Protein AF-A0A353ZXW1-F1 (afdb_monomer_lite)

Structure (mmCIF, N/CA/C/O backbone):
data_AF-A0A353ZXW1-F1
#
_entry.id   AF-A0A353ZXW1-F1
#
loop_
_atom_site.group_PDB
_atom_site.id
_atom_site.type_symbol
_atom_site.label_atom_id
_atom_site.label_alt_id
_atom_site.label_comp_id
_atom_site.label_asym_id
_atom_site.label_entity_id
_atom_site.label_seq_id
_atom_site.pdbx_PDB_ins_code
_atom_site.Cartn_x
_atom_site.Cartn_y
_atom_site.Cartn_z
_atom_site.occupancy
_atom_site.B_iso_or_equiv
_atom_site.auth_seq_id
_atom_site.auth_comp_id
_atom_site.auth_asym_id
_atom_site.auth_atom_id
_atom_site.pdbx_PDB_model_num
ATOM 1 N N . ASN A 1 1 ? -5.311 -15.346 21.407 1.00 89.19 1 ASN A N 1
ATOM 2 C CA . ASN A 1 1 ? -4.132 -14.861 20.649 1.00 89.19 1 ASN A CA 1
ATOM 3 C C . ASN A 1 1 ? -4.413 -14.921 19.159 1.00 89.19 1 ASN A C 1
ATOM 5 O O . ASN A 1 1 ? -4.901 -15.947 18.703 1.00 89.19 1 ASN A O 1
ATOM 9 N N . ARG A 1 2 ? -4.123 -13.847 18.414 1.00 95.81 2 ARG A N 1
ATOM 10 C CA . ARG A 1 2 ? -4.304 -13.767 16.953 1.00 95.81 2 ARG A CA 1
ATOM 11 C C . ARG A 1 2 ? -3.037 -13.206 16.309 1.00 95.81 2 ARG A C 1
ATOM 13 O O . ARG A 1 2 ? -2.362 -12.378 16.912 1.00 95.81 2 ARG A O 1
ATOM 20 N N . ARG A 1 3 ? -2.712 -13.669 15.101 1.00 96.19 3 ARG A N 1
ATOM 21 C CA . ARG A 1 3 ? -1.629 -13.132 14.270 1.00 96.19 3 ARG A CA 1
ATOM 22 C C . ARG A 1 3 ? -2.227 -12.531 13.008 1.00 96.19 3 ARG A C 1
ATOM 24 O O . ARG A 1 3 ? -3.120 -13.122 12.407 1.00 96.19 3 ARG A O 1
ATOM 31 N N . TYR A 1 4 ? -1.697 -11.380 12.639 1.00 95.88 4 TYR A N 1
ATOM 32 C CA . TYR A 1 4 ? -1.965 -10.684 11.396 1.00 95.88 4 TYR A CA 1
ATOM 33 C C . TYR A 1 4 ? -0.697 -10.793 10.548 1.00 95.88 4 TYR A C 1
ATOM 35 O O . TYR A 1 4 ? 0.390 -10.481 11.032 1.00 95.88 4 TYR A O 1
ATOM 43 N N . LEU A 1 5 ? -0.817 -11.363 9.353 1.00 93.38 5 LEU A N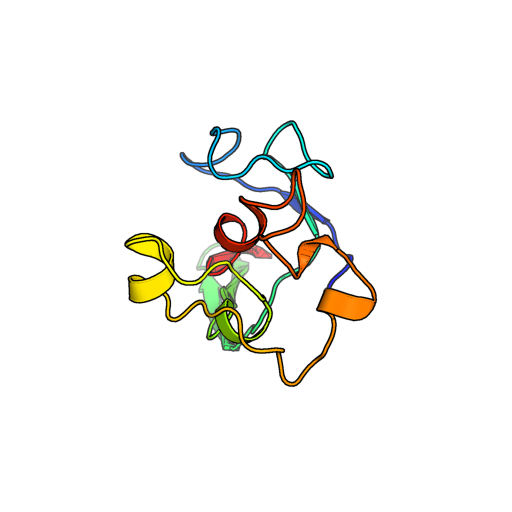 1
ATOM 44 C CA . LEU A 1 5 ? 0.306 -11.752 8.493 1.00 93.38 5 LEU A CA 1
ATOM 45 C C . LEU A 1 5 ? 0.114 -11.191 7.079 1.00 93.38 5 LEU A C 1
ATOM 47 O O . LEU A 1 5 ? -0.968 -10.725 6.729 1.00 93.38 5 LEU A O 1
ATOM 51 N N . ASN A 1 6 ? 1.128 -11.336 6.225 1.00 91.25 6 ASN A N 1
ATOM 52 C CA . ASN A 1 6 ? 1.127 -10.804 4.854 1.00 91.25 6 ASN A CA 1
ATOM 53 C C . ASN A 1 6 ? 0.064 -11.408 3.917 1.00 91.25 6 ASN A C 1
ATOM 55 O O . ASN A 1 6 ? -0.115 -10.917 2.806 1.00 91.25 6 ASN A O 1
ATOM 59 N N . ASN A 1 7 ? -0.631 -12.466 4.342 1.00 93.12 7 ASN A N 1
ATOM 60 C CA . ASN A 1 7 ? -1.755 -13.078 3.632 1.00 93.12 7 ASN A CA 1
ATOM 61 C C . ASN A 1 7 ? -3.115 -12.824 4.308 1.00 93.12 7 ASN A C 1
ATOM 63 O O . ASN A 1 7 ? -4.137 -13.300 3.814 1.00 93.12 7 ASN A O 1
ATOM 67 N N . THR A 1 8 ? -3.147 -12.108 5.436 1.00 97.75 8 THR A N 1
ATOM 68 C CA . THR A 1 8 ? -4.405 -11.716 6.081 1.00 97.75 8 THR A CA 1
ATOM 69 C C . THR A 1 8 ? -5.120 -10.696 5.204 1.00 97.75 8 THR A C 1
ATOM 71 O O . THR A 1 8 ? -4.487 -9.780 4.692 1.00 97.75 8 THR A O 1
ATOM 74 N N . VAL A 1 9 ? -6.425 -10.864 4.997 1.00 97.94 9 VAL A N 1
ATOM 75 C CA . VAL A 1 9 ? -7.216 -9.954 4.160 1.00 97.94 9 VAL A CA 1
ATOM 76 C C . VAL A 1 9 ? -7.776 -8.822 5.015 1.00 97.94 9 VAL A C 1
ATOM 78 O O . VAL A 1 9 ? -8.437 -9.075 6.022 1.00 97.94 9 VAL A O 1
ATOM 81 N N . TYR A 1 10 ? -7.534 -7.590 4.580 1.00 98.44 10 TYR A N 1
ATOM 82 C CA . TYR A 1 10 ? -8.038 -6.353 5.166 1.00 98.44 10 TYR A CA 1
ATOM 83 C C . TYR A 1 10 ? -9.061 -5.709 4.240 1.00 98.44 10 TYR A C 1
ATOM 85 O O . TYR A 1 10 ? -8.943 -5.805 3.019 1.00 98.44 10 TYR A O 1
ATOM 93 N N . ASN A 1 11 ? -10.049 -5.030 4.818 1.00 98.50 11 ASN A N 1
ATOM 94 C CA . ASN A 1 11 ? -10.984 -4.204 4.063 1.00 98.50 11 ASN A CA 1
ATOM 95 C C . ASN A 1 11 ? -10.383 -2.806 3.860 1.00 98.50 11 ASN A C 1
ATOM 97 O O . ASN A 1 11 ? -9.974 -2.173 4.831 1.00 98.50 11 ASN A O 1
ATOM 101 N N . LEU A 1 12 ? -10.362 -2.319 2.621 1.00 98.69 12 LEU A N 1
ATOM 102 C CA . LEU A 1 12 ? -10.006 -0.938 2.313 1.00 98.69 12 LEU A CA 1
ATOM 103 C C . LEU A 1 12 ? -11.266 -0.077 2.405 1.00 98.69 12 LEU A C 1
ATOM 105 O O . LEU A 1 12 ? -12.242 -0.291 1.683 1.00 98.69 12 LEU A O 1
ATOM 109 N N . THR A 1 13 ? -11.239 0.908 3.293 1.00 98.44 13 THR A N 1
ATOM 110 C CA . THR A 1 13 ? -12.351 1.829 3.536 1.00 98.44 13 THR A CA 1
ATOM 111 C C . THR A 1 13 ? -11.955 3.266 3.186 1.00 98.44 13 THR A C 1
ATOM 113 O O . THR A 1 13 ? -10.833 3.542 2.760 1.00 98.44 13 THR A O 1
ATOM 116 N N . GLY A 1 14 ? -12.901 4.198 3.319 1.00 98.19 14 GLY A N 1
ATOM 117 C CA . GLY A 1 14 ? -12.670 5.612 3.030 1.00 98.19 14 GLY A CA 1
ATOM 118 C C . GLY A 1 14 ? -12.723 5.971 1.537 1.00 98.19 14 GLY A C 1
ATOM 119 O O . GLY A 1 14 ? -13.106 5.145 0.706 1.00 98.19 14 GLY A O 1
ATOM 120 N N . PRO A 1 15 ? -12.374 7.221 1.178 1.00 98.31 15 PRO A N 1
ATOM 121 C CA . PRO A 1 15 ? -12.635 7.778 -0.155 1.00 98.31 15 PRO A CA 1
ATOM 122 C C . PRO A 1 15 ? -11.915 7.078 -1.314 1.00 98.31 15 PRO A C 1
ATOM 124 O O . PRO A 1 15 ? -12.398 7.111 -2.442 1.00 98.31 15 PRO A O 1
ATOM 127 N N . VAL A 1 16 ? -10.760 6.458 -1.056 1.00 98.38 16 VAL A N 1
ATOM 128 C CA . VAL A 1 16 ? -9.962 5.794 -2.100 1.00 98.38 16 VAL A CA 1
ATOM 129 C C . VAL A 1 16 ? -10.486 4.393 -2.440 1.00 98.38 16 VAL A C 1
ATOM 131 O O . VAL A 1 16 ? -10.177 3.867 -3.513 1.00 98.38 16 VAL A O 1
ATOM 134 N N . ALA A 1 17 ? -11.297 3.794 -1.561 1.00 98.75 17 ALA A N 1
ATOM 135 C CA . ALA A 1 17 ? -11.796 2.434 -1.712 1.00 98.75 17 ALA A CA 1
ATOM 136 C C . ALA A 1 17 ? -12.611 2.267 -3.005 1.00 98.75 17 ALA A C 1
ATOM 138 O O . ALA A 1 17 ? -13.621 2.933 -3.235 1.00 98.75 17 ALA A O 1
ATOM 139 N N . GLY A 1 18 ? -12.174 1.341 -3.853 1.00 98.62 18 GLY A N 1
ATOM 140 C CA . GLY A 1 18 ? -12.770 1.037 -5.152 1.00 98.62 18 GLY A CA 1
ATOM 141 C C . GLY A 1 18 ? -12.429 2.007 -6.282 1.00 98.62 18 GLY A C 1
ATOM 142 O O . GLY A 1 18 ? -12.914 1.826 -7.405 1.00 98.62 18 GLY A O 1
ATOM 143 N N . SER A 1 19 ? -11.583 3.007 -6.027 1.00 98.75 19 SER A N 1
ATOM 144 C CA . SER A 1 19 ? -11.044 3.869 -7.080 1.00 98.75 19 SER A CA 1
ATOM 145 C C . SER A 1 19 ? -10.134 3.087 -8.032 1.00 98.75 19 SER A C 1
ATOM 147 O O . SER A 1 19 ? -9.623 2.017 -7.702 1.00 98.75 19 SER A O 1
ATOM 149 N N . ALA A 1 20 ? -9.902 3.629 -9.230 1.00 98.56 20 ALA A N 1
ATOM 150 C CA . ALA A 1 20 ? -9.016 3.001 -10.212 1.00 98.56 20 ALA A CA 1
ATOM 151 C C . ALA A 1 20 ? -7.581 2.801 -9.687 1.00 98.56 20 ALA A C 1
ATOM 153 O O . ALA A 1 20 ? -6.921 1.858 -10.104 1.00 98.56 20 ALA A O 1
ATOM 154 N N . LEU A 1 21 ? -7.131 3.641 -8.748 1.00 98.19 21 LEU A N 1
ATOM 155 C CA . LEU A 1 21 ? -5.764 3.644 -8.217 1.00 98.19 21 LEU A CA 1
ATOM 156 C C . LEU A 1 21 ? -5.462 2.502 -7.244 1.00 98.19 21 LEU A C 1
ATOM 158 O O . LEU A 1 21 ? -4.304 2.310 -6.900 1.00 98.19 21 LEU A O 1
ATOM 162 N N . VAL A 1 22 ? -6.472 1.760 -6.783 1.00 98.69 22 VAL A N 1
ATOM 163 C CA . VAL A 1 22 ? -6.303 0.655 -5.818 1.00 98.69 22 VAL A CA 1
ATOM 164 C C . VAL A 1 22 ? -6.807 -0.680 -6.359 1.00 98.69 22 VAL A C 1
ATOM 166 O O . VAL A 1 22 ? -6.921 -1.650 -5.610 1.00 98.69 22 VAL A O 1
ATOM 169 N N . LYS A 1 23 ? -7.119 -0.743 -7.656 1.00 98.81 23 LYS A 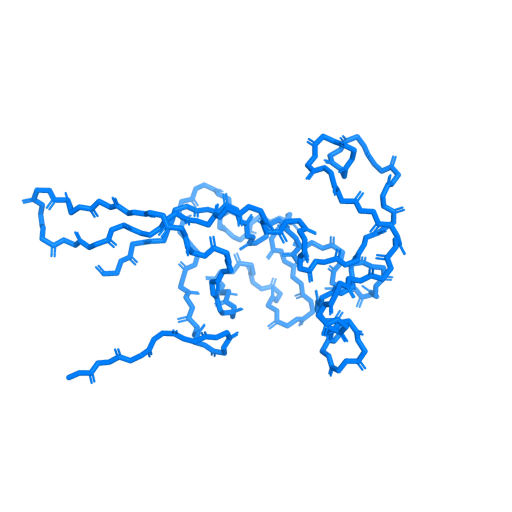N 1
ATOM 170 C CA . LYS A 1 23 ? -7.511 -1.977 -8.340 1.00 98.81 23 LYS A CA 1
ATOM 171 C C . LYS A 1 23 ? -6.283 -2.683 -8.885 1.00 98.81 23 LYS A C 1
ATOM 173 O O . LYS A 1 23 ? -5.464 -2.052 -9.551 1.00 98.81 23 LYS A O 1
ATOM 178 N N . THR A 1 24 ? -6.209 -3.986 -8.648 1.00 98.69 24 THR A N 1
ATOM 179 C CA . THR A 1 24 ? -5.184 -4.874 -9.208 1.00 98.69 24 THR A CA 1
ATOM 180 C C . THR A 1 24 ? -5.822 -6.146 -9.752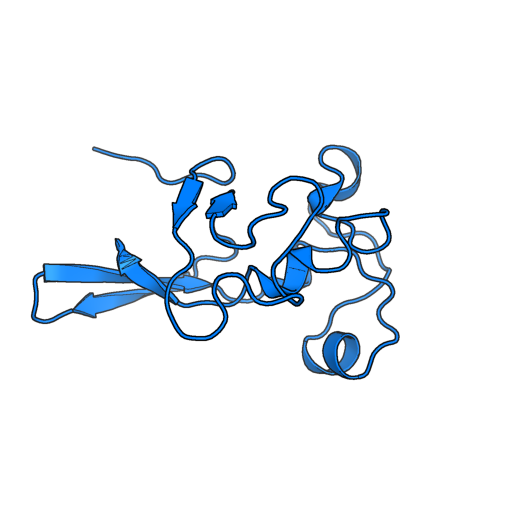 1.00 98.69 24 THR A C 1
ATOM 182 O O . THR A 1 24 ? -7.016 -6.383 -9.567 1.00 98.69 24 THR A O 1
ATOM 185 N N . LEU A 1 25 ? -5.039 -6.989 -10.421 1.00 98.19 25 LEU A N 1
ATOM 186 C CA . LEU A 1 25 ? -5.478 -8.270 -10.970 1.00 98.19 25 LEU A CA 1
ATOM 187 C C . LEU A 1 25 ? -6.106 -9.165 -9.891 1.00 98.19 25 LEU A C 1
ATOM 189 O O . LEU A 1 25 ? -7.112 -9.826 -10.135 1.00 98.19 25 LEU A O 1
ATOM 193 N N . ALA A 1 26 ? -5.526 -9.160 -8.688 1.00 97.38 26 ALA A N 1
ATOM 194 C CA . ALA A 1 26 ? -5.995 -9.958 -7.557 1.00 97.38 26 ALA A CA 1
ATOM 195 C C . ALA A 1 26 ? -7.199 -9.342 -6.822 1.00 97.38 26 ALA A C 1
ATOM 197 O O . ALA A 1 26 ? -7.883 -10.050 -6.084 1.00 97.38 26 ALA A O 1
ATOM 198 N N . ASP A 1 27 ? -7.457 -8.046 -7.007 1.00 98.38 27 ASP A N 1
ATOM 199 C CA . ASP A 1 27 ? -8.628 -7.352 -6.471 1.00 98.38 27 ASP A CA 1
ATOM 200 C C . ASP A 1 27 ? -9.142 -6.296 -7.469 1.00 98.38 27 ASP A C 1
ATOM 202 O O . ASP A 1 27 ? -8.867 -5.096 -7.330 1.00 98.38 27 ASP A O 1
ATOM 206 N N . PRO A 1 28 ? -9.940 -6.722 -8.467 1.00 98.44 28 PRO A N 1
ATOM 207 C CA . PRO A 1 28 ? -10.526 -5.815 -9.454 1.00 98.44 28 PRO A CA 1
ATOM 208 C C . PRO A 1 28 ? -11.545 -4.840 -8.852 1.00 98.44 28 PRO A C 1
ATOM 210 O O . PRO A 1 28 ? -11.911 -3.842 -9.479 1.00 98.44 28 PRO A O 1
ATOM 213 N N . SER A 1 29 ? -12.037 -5.128 -7.642 1.00 98.50 29 SER A N 1
ATOM 214 C CA . SER A 1 29 ? -12.980 -4.262 -6.940 1.00 98.50 29 SER A CA 1
ATOM 215 C C . SER A 1 29 ? -12.284 -3.106 -6.225 1.00 98.50 29 SER A C 1
ATOM 217 O O . SER A 1 29 ? -12.918 -2.070 -6.037 1.00 98.50 29 SER A O 1
ATOM 219 N N . GLY A 1 30 ? -11.000 -3.258 -5.877 1.00 98.56 30 GLY A N 1
ATOM 220 C CA . GLY A 1 30 ? -10.192 -2.269 -5.165 1.00 98.56 30 GLY A CA 1
ATOM 221 C C . GLY A 1 30 ? -10.645 -2.042 -3.724 1.00 98.56 30 GLY A C 1
ATOM 222 O O . GLY A 1 30 ? -10.638 -0.906 -3.251 1.00 98.56 30 GLY A O 1
ATOM 223 N N . ARG A 1 31 ? -11.127 -3.088 -3.049 1.00 98.62 31 ARG A N 1
ATOM 224 C CA . ARG A 1 31 ? -11.739 -3.008 -1.710 1.00 98.62 31 ARG A CA 1
ATOM 225 C C . ARG A 1 31 ? -11.106 -3.934 -0.682 1.00 98.62 31 ARG A C 1
ATOM 227 O O . ARG A 1 31 ? -11.442 -3.830 0.490 1.00 98.62 31 ARG A O 1
ATOM 234 N N . THR A 1 32 ? -10.195 -4.818 -1.072 1.00 98.19 32 THR A N 1
ATOM 235 C CA . THR A 1 32 ? -9.564 -5.757 -0.139 1.00 98.19 32 THR A CA 1
ATOM 236 C C . THR A 1 32 ? -8.073 -5.854 -0.376 1.00 98.19 32 THR A C 1
ATOM 238 O O . THR A 1 32 ? -7.658 -6.065 -1.510 1.00 98.19 32 THR A O 1
ATOM 241 N N . ILE A 1 33 ? -7.266 -5.769 0.678 1.00 98.19 33 ILE A N 1
ATOM 242 C CA . ILE A 1 33 ? -5.799 -5.782 0.599 1.00 98.19 33 ILE A CA 1
ATOM 243 C C . ILE A 1 33 ? -5.263 -7.007 1.338 1.00 98.19 33 ILE A C 1
ATOM 245 O O . ILE A 1 33 ? -5.753 -7.356 2.412 1.00 98.19 33 ILE A O 1
ATOM 249 N N . LYS A 1 34 ? -4.279 -7.694 0.748 1.00 97.81 34 LYS A N 1
ATOM 250 C CA . LYS A 1 34 ? -3.610 -8.839 1.376 1.00 97.81 34 LYS A CA 1
ATOM 251 C C . LYS A 1 34 ? -2.350 -8.376 2.097 1.00 97.81 34 LYS A C 1
ATOM 253 O O . LYS A 1 34 ? -1.348 -8.029 1.470 1.00 97.81 34 LYS A O 1
ATOM 258 N N . GLY A 1 35 ? -2.407 -8.463 3.417 1.00 97.56 35 GLY A N 1
ATOM 259 C CA . GLY A 1 35 ? -1.333 -8.102 4.317 1.00 97.56 35 GLY A CA 1
ATOM 260 C C . GLY A 1 35 ? -1.341 -6.635 4.709 1.00 97.56 35 GLY A C 1
ATOM 261 O O . GLY A 1 35 ? -2.098 -5.822 4.190 1.00 97.56 35 GLY A O 1
ATOM 262 N N . THR A 1 36 ? -0.447 -6.346 5.639 1.00 97.56 36 THR A N 1
ATOM 263 C CA . THR A 1 36 ? -0.005 -5.012 6.013 1.00 97.56 36 THR A CA 1
ATOM 264 C C . THR A 1 36 ? 1.519 -5.059 6.111 1.00 97.56 36 THR A C 1
ATOM 266 O O . THR A 1 36 ? 2.072 -6.129 6.391 1.00 97.56 36 THR A O 1
ATOM 269 N N . LEU A 1 37 ? 2.209 -3.971 5.771 1.00 96.75 37 LEU A N 1
ATOM 270 C CA . LEU A 1 37 ? 3.662 -3.975 5.568 1.00 96.75 37 LEU A CA 1
ATOM 271 C C . LEU A 1 37 ? 4.362 -2.896 6.377 1.00 96.75 37 LEU A C 1
ATOM 273 O O . LEU A 1 37 ? 3.862 -1.789 6.533 1.00 96.75 37 LEU A O 1
ATOM 277 N N . GLY A 1 38 ? 5.571 -3.214 6.848 1.00 95.75 38 GLY A N 1
ATOM 278 C CA . GLY A 1 38 ? 6.396 -2.242 7.562 1.00 95.75 38 GLY A CA 1
ATOM 279 C C . GLY A 1 38 ? 5.702 -1.655 8.788 1.00 95.75 38 GLY A C 1
ATOM 280 O O . GLY A 1 38 ? 5.881 -0.477 9.079 1.00 95.75 38 GLY A O 1
ATOM 281 N N . ASN A 1 39 ? 4.897 -2.466 9.483 1.00 96.56 39 ASN A N 1
ATOM 282 C CA . ASN A 1 39 ? 4.208 -2.060 10.702 1.00 96.56 39 ASN A CA 1
ATOM 283 C C . ASN A 1 39 ? 5.236 -1.585 11.729 1.00 96.56 39 ASN A C 1
ATOM 285 O O . ASN A 1 39 ? 6.042 -2.378 12.221 1.00 96.56 39 ASN A O 1
ATOM 289 N N . CYS A 1 40 ? 5.214 -0.289 12.012 1.00 92.00 40 CYS A N 1
ATOM 290 C CA . CYS A 1 40 ? 6.154 0.354 12.914 1.00 92.00 40 CYS A CA 1
ATOM 291 C C . CYS A 1 40 ? 5.477 0.566 14.273 1.00 92.00 40 CYS A C 1
ATOM 293 O O . CYS A 1 40 ? 5.246 -0.386 15.019 1.00 92.00 40 CYS A O 1
ATOM 295 N N . SER A 1 41 ? 5.119 1.808 14.583 1.00 92.56 41 SER A N 1
ATOM 296 C CA . SER A 1 41 ? 4.350 2.155 15.774 1.00 92.56 41 SER A CA 1
ATOM 297 C C . SER A 1 41 ? 2.845 2.176 15.505 1.00 92.56 41 SER A C 1
ATOM 299 O O . SER A 1 41 ? 2.363 1.970 14.388 1.00 92.56 41 SER A O 1
ATOM 301 N N . GLY A 1 42 ? 2.093 2.409 16.572 1.00 93.69 42 GLY A N 1
ATOM 302 C CA . GLY A 1 42 ? 0.647 2.449 16.548 1.00 93.69 42 GLY A CA 1
ATOM 303 C C . GLY A 1 42 ? 0.076 3.333 17.645 1.00 93.69 42 GLY A C 1
ATOM 304 O O . GLY A 1 42 ? 0.808 4.038 18.340 1.00 93.69 42 GLY A O 1
ATOM 305 N N . GLY A 1 43 ? -1.238 3.268 17.813 1.00 97.00 43 GLY A N 1
ATOM 306 C CA . GLY A 1 43 ? -1.948 3.967 18.877 1.00 97.00 43 GLY A CA 1
ATOM 307 C C . GLY A 1 43 ? -3.230 3.243 19.252 1.00 97.00 43 GLY A C 1
ATOM 308 O O . GLY A 1 43 ? -3.786 2.497 18.453 1.00 97.00 43 GLY A O 1
ATOM 309 N N . THR A 1 44 ? -3.701 3.469 20.471 1.00 98.38 44 THR A N 1
ATOM 310 C CA . THR A 1 44 ? -5.006 2.976 20.915 1.00 98.38 44 THR A CA 1
ATOM 311 C C . THR A 1 44 ? -6.025 4.086 20.741 1.00 98.38 44 THR A C 1
ATOM 313 O O . THR A 1 44 ? -5.805 5.210 21.200 1.00 98.38 44 THR A O 1
ATOM 316 N N . THR A 1 45 ? -7.137 3.788 20.082 1.00 98.44 45 THR A N 1
ATOM 317 C CA . THR A 1 45 ? -8.223 4.754 19.944 1.00 98.44 45 THR A CA 1
ATOM 318 C C . THR A 1 45 ? -9.048 4.824 21.236 1.00 98.44 45 THR A C 1
ATOM 320 O O . THR A 1 45 ? -9.157 3.831 21.963 1.00 98.44 45 THR A O 1
ATOM 323 N N . PRO A 1 46 ? -9.700 5.963 21.537 1.00 98.38 46 PRO A N 1
ATOM 324 C CA . PRO A 1 46 ? -10.607 6.067 22.684 1.00 98.38 46 PRO A CA 1
ATOM 325 C C . PRO A 1 46 ? -11.822 5.126 22.621 1.00 98.38 46 PRO A C 1
ATOM 327 O O . PRO A 1 46 ? -12.472 4.911 23.640 1.00 98.38 46 PRO A O 1
ATOM 330 N N . TRP A 1 47 ? -12.137 4.571 21.445 1.00 98.50 47 TRP A N 1
ATOM 331 C CA . TRP A 1 47 ? -13.226 3.609 21.236 1.00 98.50 47 TRP A CA 1
ATOM 332 C C . TRP A 1 47 ? -12.760 2.144 21.246 1.00 98.50 47 TRP A C 1
ATOM 334 O O . TRP A 1 47 ? -13.547 1.251 20.941 1.00 98.50 47 TRP A O 1
ATOM 344 N N . GLY A 1 48 ? -11.514 1.880 21.653 1.00 98.19 48 GLY A N 1
ATOM 345 C CA . GLY A 1 48 ? -11.044 0.534 21.988 1.00 98.19 48 GLY A CA 1
ATOM 346 C C . GLY A 1 48 ? -10.478 -0.283 20.825 1.00 98.19 48 GLY A C 1
ATOM 347 O O . GLY A 1 48 ? -10.375 -1.500 20.955 1.00 98.19 48 GLY A O 1
ATOM 348 N N . THR A 1 49 ? -10.095 0.357 19.719 1.00 98.50 49 THR A N 1
ATOM 349 C CA . THR A 1 49 ? -9.378 -0.278 18.595 1.00 98.50 49 THR A CA 1
ATOM 350 C C . THR A 1 49 ? -7.887 0.060 18.616 1.00 98.50 49 THR A C 1
ATOM 352 O O . THR A 1 49 ? -7.447 0.993 19.301 1.00 98.50 49 THR A O 1
ATOM 355 N N . ILE A 1 50 ? -7.092 -0.706 17.868 1.00 97.88 50 ILE A N 1
ATOM 356 C CA . ILE A 1 50 ? -5.653 -0.481 17.700 1.00 97.88 50 ILE A CA 1
ATOM 357 C C . ILE A 1 50 ? -5.370 0.022 16.289 1.00 97.88 50 ILE A C 1
ATOM 359 O O . ILE A 1 50 ? -5.762 -0.596 15.307 1.00 97.88 50 ILE A O 1
ATOM 363 N N . LEU A 1 51 ? -4.622 1.113 16.188 1.00 98.31 51 LEU A N 1
ATOM 364 C CA . LEU A 1 51 ? -4.060 1.613 14.942 1.00 98.31 51 LEU A CA 1
ATOM 365 C C . LEU A 1 51 ? -2.630 1.103 14.794 1.00 98.31 51 LEU A C 1
ATOM 367 O O . LEU A 1 51 ? -1.834 1.237 15.721 1.00 98.31 51 LEU A O 1
ATOM 371 N N . SER A 1 52 ? -2.284 0.570 13.628 1.00 97.81 52 SER A N 1
ATOM 372 C CA . SER A 1 52 ? -0.914 0.254 13.224 1.00 97.81 52 SER A CA 1
ATOM 373 C C . SER A 1 52 ? -0.540 1.098 12.011 1.00 97.81 52 SER A C 1
ATOM 375 O O . SER A 1 52 ? -1.303 1.160 11.049 1.00 97.81 52 SER A O 1
ATOM 377 N N . GLY A 1 53 ? 0.610 1.771 12.057 1.00 97.81 53 GLY A N 1
ATOM 378 C CA . GLY A 1 53 ? 1.117 2.555 10.934 1.00 97.81 53 GLY A CA 1
ATOM 379 C C . GLY A 1 53 ? 2.065 1.750 10.056 1.00 97.81 53 GLY A C 1
ATOM 380 O O . GLY A 1 53 ? 3.051 1.198 10.553 1.00 97.81 53 GLY A O 1
ATOM 381 N N . GLU A 1 54 ? 1.783 1.713 8.757 1.00 98.25 54 GLU A N 1
ATOM 382 C CA . GLU A 1 54 ? 2.706 1.191 7.752 1.00 98.25 54 GLU A CA 1
ATOM 383 C C . GLU A 1 54 ? 3.773 2.234 7.412 1.00 98.25 54 GLU A C 1
ATOM 385 O O . GLU A 1 54 ? 3.469 3.356 7.007 1.00 98.25 54 GLU A O 1
ATOM 390 N N . GLU A 1 55 ? 5.039 1.858 7.549 1.00 97.62 55 GLU A N 1
ATOM 391 C CA . GLU A 1 55 ? 6.195 2.702 7.256 1.00 97.62 55 GLU A CA 1
ATOM 392 C C . GLU A 1 55 ? 7.140 1.986 6.285 1.00 97.62 55 GLU A C 1
ATOM 394 O O . GLU A 1 55 ? 7.164 0.757 6.212 1.00 97.62 55 GLU A O 1
ATOM 399 N N . ASN A 1 56 ? 7.954 2.742 5.540 1.00 97.44 56 ASN A N 1
ATOM 400 C CA . ASN A 1 56 ? 8.989 2.195 4.655 1.00 97.44 56 ASN A CA 1
ATOM 401 C C . ASN A 1 56 ? 8.449 1.114 3.691 1.00 97.44 56 ASN A C 1
ATOM 403 O O . ASN A 1 56 ? 9.178 0.206 3.280 1.00 97.44 56 ASN A O 1
ATOM 407 N N . PHE A 1 57 ? 7.155 1.193 3.345 1.00 97.56 57 PHE A N 1
ATOM 408 C CA . PHE A 1 57 ? 6.463 0.210 2.509 1.00 97.56 57 PHE A CA 1
ATOM 409 C C . PHE A 1 57 ? 7.090 0.132 1.113 1.00 97.56 57 PHE A C 1
ATOM 411 O O . PHE A 1 57 ? 7.139 -0.934 0.507 1.00 97.56 57 PHE A O 1
ATOM 418 N N . ASN A 1 58 ? 7.656 1.241 0.632 1.00 97.50 58 ASN A N 1
ATOM 419 C CA . ASN A 1 58 ? 8.391 1.318 -0.624 1.00 97.50 58 ASN A CA 1
ATOM 420 C C . ASN A 1 58 ? 9.568 0.327 -0.684 1.00 97.50 58 ASN A C 1
ATOM 422 O O . ASN A 1 58 ? 9.878 -0.176 -1.756 1.00 97.50 58 ASN A O 1
ATOM 426 N N . GLY A 1 59 ? 10.175 -0.034 0.455 1.00 97.56 59 GLY A N 1
ATOM 427 C CA . GLY A 1 59 ? 11.258 -1.024 0.528 1.00 97.56 59 GLY A CA 1
ATOM 428 C C . GLY A 1 59 ? 10.826 -2.485 0.328 1.00 97.56 59 GLY A C 1
ATOM 429 O O . GLY A 1 59 ? 11.655 -3.392 0.460 1.00 97.56 59 GLY A O 1
ATOM 430 N N . TYR A 1 60 ? 9.541 -2.729 0.068 1.00 97.81 60 TYR A N 1
ATOM 431 C CA . TYR A 1 60 ? 8.971 -4.052 -0.198 1.00 97.81 60 TYR A CA 1
ATOM 432 C C . TYR A 1 60 ? 8.588 -4.255 -1.667 1.00 97.81 60 TYR A C 1
ATOM 434 O O . TYR A 1 60 ? 8.251 -5.376 -2.031 1.00 97.81 60 TYR A O 1
ATOM 442 N N . PHE A 1 61 ? 8.645 -3.206 -2.495 1.00 98.44 61 PHE A N 1
ATOM 443 C CA . PHE A 1 61 ? 8.200 -3.251 -3.885 1.00 98.44 61 PHE A CA 1
ATOM 444 C C . PHE A 1 61 ? 9.321 -2.913 -4.857 1.00 98.44 61 PHE A C 1
ATOM 446 O O . PHE A 1 61 ? 10.111 -1.996 -4.624 1.00 98.44 61 PHE A O 1
ATOM 453 N N . VAL A 1 62 ? 9.313 -3.603 -5.993 1.00 98.62 62 VAL A N 1
ATOM 454 C CA . VAL A 1 62 ? 9.961 -3.137 -7.217 1.00 98.62 62 VAL A CA 1
ATOM 455 C C . VAL A 1 62 ? 8.929 -2.368 -8.040 1.00 98.62 62 VAL A C 1
ATOM 457 O O . VAL A 1 62 ? 7.766 -2.758 -8.121 1.00 98.62 62 VAL A O 1
ATOM 460 N N . SER A 1 63 ? 9.344 -1.255 -8.634 1.00 98.31 63 SER A N 1
ATOM 461 C CA . SER A 1 63 ? 8.501 -0.392 -9.467 1.00 98.31 63 SER A CA 1
ATOM 462 C C . SER A 1 63 ? 9.291 0.111 -10.677 1.00 98.31 63 SER A C 1
ATOM 464 O O . SER A 1 63 ? 10.524 0.107 -10.640 1.00 98.31 63 SER A O 1
ATOM 466 N N . PRO A 1 64 ? 8.642 0.586 -11.761 1.00 98.00 64 PRO A N 1
ATOM 467 C CA . PRO A 1 64 ? 9.337 1.343 -12.799 1.00 98.00 64 PRO A CA 1
ATOM 468 C C . PRO A 1 64 ? 10.229 2.465 -12.242 1.00 98.00 64 PRO A C 1
ATOM 470 O O . PRO A 1 64 ? 11.298 2.722 -12.794 1.00 98.00 64 PRO A O 1
ATOM 473 N N . GLY A 1 65 ? 9.819 3.122 -11.149 1.00 97.44 65 GLY A N 1
ATOM 474 C CA . GLY A 1 65 ? 10.615 4.166 -10.490 1.00 97.44 65 GLY A CA 1
ATOM 475 C C . GLY A 1 65 ? 10.673 5.495 -11.255 1.00 97.44 65 GLY A C 1
ATOM 476 O O . GLY A 1 65 ? 11.484 6.370 -10.946 1.00 97.44 65 GLY A O 1
ATOM 477 N N . THR A 1 66 ? 9.856 5.654 -12.297 1.00 97.81 66 THR A N 1
ATOM 478 C CA . THR A 1 66 ? 9.961 6.768 -13.251 1.00 97.81 66 THR A CA 1
ATOM 479 C C . THR A 1 66 ? 8.879 7.825 -13.074 1.00 97.81 66 THR A C 1
ATOM 481 O O . THR A 1 66 ? 9.131 8.994 -13.395 1.00 97.81 66 THR A O 1
ATOM 484 N N . SER A 1 67 ? 7.709 7.455 -12.544 1.00 97.31 67 SER A N 1
ATOM 485 C CA . SER A 1 67 ? 6.596 8.383 -12.340 1.00 97.31 67 SER A CA 1
ATOM 486 C C . SER A 1 67 ? 6.903 9.415 -11.245 1.00 97.31 67 SER A C 1
ATOM 488 O O . SER A 1 67 ? 7.781 9.225 -10.399 1.00 97.31 67 SER A O 1
ATOM 490 N N . ALA A 1 68 ? 6.181 10.540 -11.247 1.00 98.25 68 ALA A N 1
ATOM 491 C CA . ALA A 1 68 ? 6.335 11.557 -10.204 1.00 98.25 68 ALA A CA 1
ATOM 492 C C . ALA A 1 68 ? 5.991 11.005 -8.806 1.00 98.25 68 ALA A C 1
ATOM 494 O O . ALA A 1 68 ? 6.666 11.337 -7.831 1.00 98.25 68 ALA A O 1
ATOM 495 N N . SER A 1 69 ? 4.981 10.135 -8.718 1.00 97.00 69 SER A N 1
ATOM 496 C CA . SER A 1 69 ? 4.604 9.435 -7.489 1.00 97.00 69 SER A CA 1
ATOM 497 C C . SER A 1 69 ? 5.685 8.456 -7.041 1.00 97.00 69 SER A C 1
ATOM 499 O O . SER A 1 69 ? 6.075 8.511 -5.878 1.00 97.00 69 SER A O 1
ATOM 501 N N . ASP A 1 70 ? 6.236 7.636 -7.942 1.00 98.19 70 ASP A N 1
ATOM 502 C CA . ASP A 1 70 ? 7.305 6.694 -7.579 1.00 98.19 70 ASP A CA 1
ATOM 503 C C . ASP A 1 70 ? 8.498 7.422 -6.966 1.00 98.19 70 ASP A C 1
ATOM 505 O O . ASP A 1 70 ? 8.966 7.073 -5.882 1.00 98.19 70 ASP A O 1
ATOM 509 N N . LYS A 1 71 ? 8.945 8.495 -7.628 1.00 98.38 71 LYS A N 1
ATOM 510 C CA . LYS A 1 71 ? 10.068 9.312 -7.157 1.00 98.38 71 LYS A CA 1
ATOM 511 C C . LYS A 1 71 ? 9.781 9.937 -5.799 1.00 98.38 71 LYS A C 1
ATOM 513 O O . LYS A 1 71 ? 10.665 9.976 -4.949 1.00 98.38 71 LYS A O 1
ATOM 518 N N . ARG A 1 72 ? 8.550 10.409 -5.578 1.00 98.44 72 ARG A N 1
ATOM 519 C CA . ARG A 1 72 ? 8.148 11.006 -4.301 1.00 98.44 72 ARG A CA 1
ATOM 520 C C . ARG A 1 72 ? 8.155 9.990 -3.156 1.00 98.44 72 ARG A C 1
ATOM 522 O O . ARG A 1 72 ? 8.538 10.359 -2.050 1.00 98.44 72 ARG A O 1
ATOM 529 N N . TYR A 1 73 ? 7.737 8.753 -3.411 1.00 98.19 73 TYR A N 1
ATOM 530 C CA . TYR A 1 73 ? 7.694 7.682 -2.408 1.00 98.19 73 TYR A CA 1
ATOM 531 C C . TYR A 1 73 ? 8.988 6.858 -2.321 1.00 98.19 73 TYR A C 1
ATOM 533 O O . TYR A 1 73 ? 9.081 5.959 -1.490 1.00 98.19 73 TYR A O 1
ATOM 541 N N . GLY A 1 74 ? 9.994 7.149 -3.151 1.00 98.19 74 GLY A N 1
ATOM 542 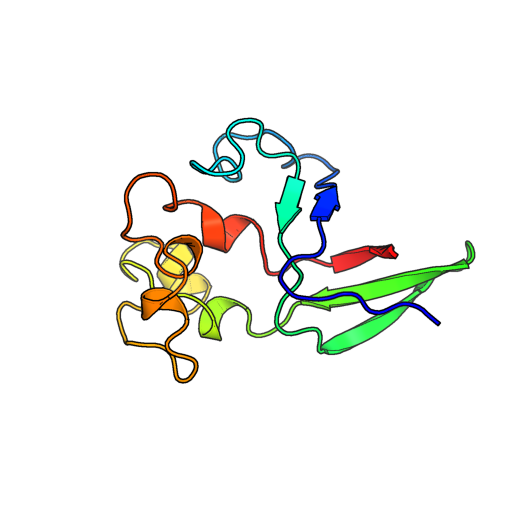C CA . GLY A 1 74 ? 11.253 6.404 -3.165 1.00 98.19 74 GLY A CA 1
ATOM 543 C C . GLY A 1 74 ? 11.096 4.966 -3.670 1.00 98.19 74 GLY A C 1
ATOM 544 O O . GLY A 1 74 ? 11.779 4.068 -3.179 1.00 98.19 74 GLY A O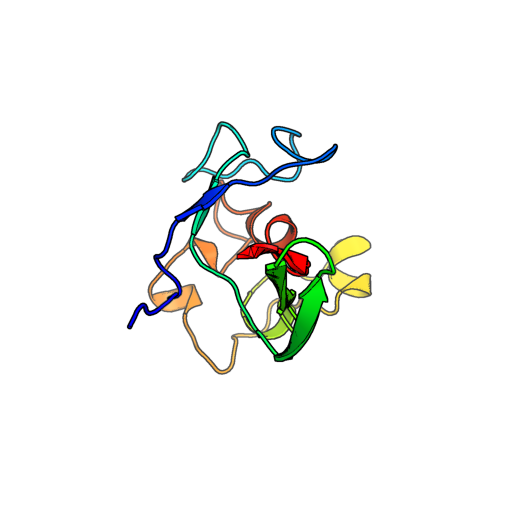 1
ATOM 545 N N . LEU A 1 75 ? 10.175 4.739 -4.609 1.00 98.38 75 LEU A N 1
ATOM 546 C CA . LEU A 1 75 ? 10.013 3.473 -5.321 1.00 98.38 75 LEU A CA 1
ATOM 547 C C . LEU A 1 75 ? 11.029 3.400 -6.468 1.00 98.38 75 LEU A C 1
ATOM 549 O O . LEU A 1 75 ? 11.220 4.371 -7.201 1.00 98.38 75 LEU A O 1
ATOM 553 N N . THR A 1 76 ? 11.697 2.256 -6.624 1.00 98.25 76 THR A N 1
ATOM 554 C CA . THR A 1 76 ? 12.781 2.087 -7.605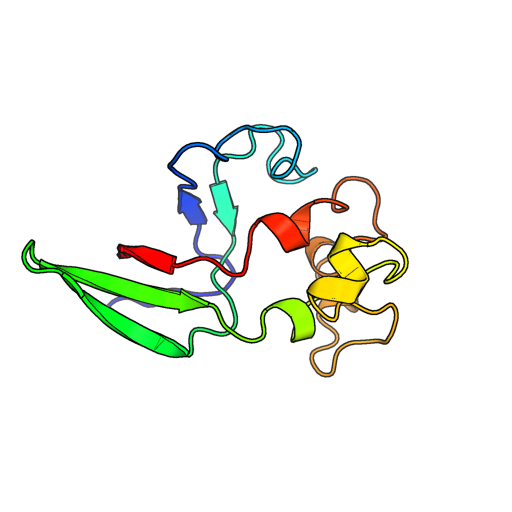 1.00 98.25 76 THR A CA 1
ATOM 555 C C . THR A 1 76 ? 12.679 0.746 -8.328 1.00 98.25 76 THR A C 1
ATOM 557 O O . THR A 1 76 ? 11.969 -0.153 -7.881 1.00 98.25 76 THR A O 1
ATOM 560 N N . SER A 1 77 ? 13.418 0.606 -9.429 1.00 98.00 77 SER A N 1
ATOM 561 C CA . SER A 1 77 ? 13.505 -0.633 -10.212 1.00 98.00 77 SER A CA 1
ATOM 562 C C . SER A 1 77 ? 14.561 -1.617 -9.702 1.00 98.00 77 SER A C 1
ATOM 564 O O . SER A 1 77 ? 14.712 -2.704 -10.265 1.00 98.00 77 SER A O 1
ATOM 566 N N . SER A 1 78 ? 15.291 -1.246 -8.649 1.00 97.25 78 SER A N 1
ATOM 567 C CA . SER A 1 78 ? 16.265 -2.111 -7.991 1.00 97.25 78 SER A CA 1
ATOM 568 C C . SER A 1 78 ? 15.565 -3.255 -7.270 1.00 97.25 78 SER A C 1
ATOM 570 O O . SER A 1 78 ? 14.517 -3.059 -6.658 1.00 97.25 78 SER A O 1
ATOM 572 N N . SER A 1 79 ? 16.181 -4.436 -7.285 1.00 96.38 79 SER A N 1
ATOM 573 C CA . SER A 1 79 ? 15.709 -5.567 -6.485 1.00 96.38 79 SER A CA 1
ATOM 574 C C . SER A 1 79 ? 15.655 -5.212 -5.004 1.00 96.38 79 SER A C 1
ATOM 576 O O . SER A 1 79 ? 16.540 -4.528 -4.476 1.00 96.38 79 SER A O 1
ATOM 578 N N . THR A 1 80 ? 14.629 -5.715 -4.325 1.00 97.19 80 THR A N 1
ATOM 579 C CA . THR A 1 80 ? 14.475 -5.498 -2.890 1.00 97.19 80 THR A CA 1
ATOM 580 C C . THR A 1 80 ? 15.403 -6.436 -2.118 1.00 97.19 80 THR A C 1
ATOM 582 O O . THR A 1 80 ? 15.764 -7.520 -2.581 1.00 97.19 80 THR A O 1
ATOM 585 N N . ALA A 1 81 ? 15.759 -6.073 -0.882 1.00 95.94 81 ALA A N 1
ATOM 586 C CA . ALA A 1 81 ? 16.505 -6.979 -0.001 1.00 95.94 81 ALA A CA 1
ATOM 587 C C . ALA A 1 81 ? 15.724 -8.271 0.324 1.00 95.94 81 ALA A C 1
ATOM 589 O O . ALA A 1 81 ? 16.318 -9.275 0.709 1.00 95.94 81 ALA A O 1
ATOM 590 N N . ARG A 1 82 ? 14.392 -8.238 0.178 1.00 94.19 82 ARG A N 1
ATOM 591 C CA . ARG A 1 82 ? 13.481 -9.351 0.478 1.00 94.19 82 ARG A CA 1
ATOM 592 C C . ARG A 1 82 ? 13.318 -10.318 -0.684 1.00 94.19 82 ARG A C 1
ATOM 594 O O . ARG A 1 82 ? 13.022 -11.481 -0.435 1.00 94.19 82 ARG A O 1
ATOM 601 N N . LYS A 1 83 ? 13.507 -9.841 -1.918 1.00 97.44 83 LYS A N 1
ATOM 602 C CA . LYS A 1 83 ? 13.326 -10.603 -3.160 1.00 97.44 83 LYS A CA 1
ATOM 603 C C . LYS A 1 83 ? 11.931 -11.217 -3.334 1.00 97.44 83 LYS A C 1
ATOM 605 O O . LYS A 1 83 ? 11.775 -12.162 -4.098 1.00 97.44 83 LYS A O 1
ATOM 610 N N . TRP A 1 84 ? 10.915 -10.693 -2.645 1.00 96.94 84 TRP A N 1
ATOM 611 C CA . TRP A 1 84 ? 9.544 -11.205 -2.746 1.00 96.94 84 TRP A CA 1
ATOM 612 C C . TRP A 1 84 ? 8.963 -11.041 -4.145 1.00 96.94 84 TRP A C 1
ATOM 614 O O . TRP A 1 84 ? 8.119 -11.837 -4.541 1.00 96.94 84 TRP A O 1
ATOM 624 N N . GLU A 1 85 ? 9.461 -10.068 -4.908 1.00 97.88 85 GLU A N 1
ATOM 625 C CA . GLU A 1 85 ? 9.146 -9.893 -6.324 1.00 97.88 85 GLU A CA 1
ATOM 626 C C . GLU A 1 85 ? 9.420 -11.142 -7.182 1.00 97.88 85 GLU A C 1
ATOM 628 O O . GLU A 1 85 ? 8.860 -11.265 -8.267 1.00 97.88 85 GLU A O 1
ATOM 633 N N . LEU A 1 86 ? 10.270 -12.067 -6.714 1.00 97.56 86 LEU A N 1
ATOM 634 C CA . LEU A 1 86 ? 10.574 -13.318 -7.412 1.00 97.56 86 LEU A CA 1
ATOM 635 C C . LEU A 1 86 ? 9.525 -14.411 -7.165 1.00 97.56 86 LEU A C 1
ATOM 637 O O . LEU A 1 86 ? 9.366 -15.290 -8.009 1.00 97.56 86 LEU A O 1
ATOM 641 N N . ASP A 1 87 ? 8.825 -14.355 -6.030 1.00 97.00 87 ASP A N 1
ATOM 642 C CA . ASP A 1 87 ? 7.913 -15.412 -5.573 1.00 97.00 87 ASP A CA 1
ATOM 643 C C . ASP A 1 87 ? 6.437 -15.007 -5.686 1.00 97.00 87 ASP A C 1
ATOM 645 O O . ASP A 1 87 ? 5.572 -15.844 -5.946 1.00 97.00 87 ASP A O 1
ATOM 649 N N . ASP A 1 88 ? 6.132 -13.725 -5.477 1.00 97.31 88 ASP A N 1
ATOM 650 C CA . ASP A 1 88 ? 4.775 -13.187 -5.505 1.00 97.31 88 ASP A CA 1
ATOM 651 C C . ASP A 1 88 ? 4.732 -11.941 -6.411 1.00 97.31 88 ASP A C 1
ATOM 653 O O . ASP A 1 88 ? 5.259 -10.881 -6.046 1.00 97.31 88 ASP A O 1
ATOM 657 N N . PRO A 1 89 ? 4.094 -12.040 -7.598 1.00 97.56 89 PRO A N 1
ATOM 658 C CA . PRO A 1 89 ? 4.166 -11.017 -8.640 1.00 97.56 89 PRO A CA 1
ATOM 659 C C . PRO A 1 89 ? 3.588 -9.668 -8.213 1.00 97.56 89 PRO A C 1
ATOM 661 O O . PRO A 1 89 ? 3.884 -8.659 -8.853 1.00 97.56 89 PRO A O 1
ATOM 664 N N . ARG A 1 90 ? 2.797 -9.616 -7.134 1.00 97.62 90 ARG A N 1
ATOM 665 C CA . ARG A 1 90 ? 2.238 -8.360 -6.622 1.00 97.62 90 ARG A CA 1
ATOM 666 C C . ARG A 1 90 ? 3.305 -7.409 -6.074 1.00 97.62 90 ARG A C 1
ATOM 668 O O . ARG A 1 90 ? 3.069 -6.209 -6.015 1.00 97.62 90 ARG A O 1
ATOM 675 N N . PHE A 1 91 ? 4.471 -7.919 -5.674 1.00 98.31 91 PHE A N 1
ATOM 676 C CA . PHE A 1 91 ? 5.568 -7.087 -5.168 1.00 98.31 91 PHE A CA 1
ATOM 677 C C . PHE A 1 91 ? 6.420 -6.452 -6.276 1.00 98.31 91 PHE A C 1
ATOM 679 O O . PHE A 1 91 ? 7.397 -5.766 -5.980 1.00 98.31 91 PHE A O 1
ATOM 686 N N . ASP A 1 92 ? 6.040 -6.627 -7.541 1.00 98.56 92 ASP A N 1
ATOM 687 C CA . ASP A 1 92 ? 6.637 -5.934 -8.677 1.00 98.56 92 ASP A CA 1
ATOM 688 C C . ASP A 1 92 ? 5.550 -5.247 -9.507 1.00 98.56 92 ASP A C 1
ATOM 690 O O . ASP A 1 92 ? 4.818 -5.884 -10.265 1.00 98.56 92 ASP A O 1
ATOM 694 N N . THR A 1 93 ? 5.455 -3.922 -9.387 1.00 98.44 93 THR A N 1
ATOM 695 C CA . THR A 1 93 ? 4.428 -3.130 -10.080 1.00 98.44 93 THR A CA 1
ATOM 696 C C . THR A 1 93 ? 4.711 -2.940 -11.570 1.00 98.44 93 THR A C 1
ATOM 698 O O . THR A 1 93 ? 3.935 -2.295 -12.272 1.00 98.44 93 THR A O 1
ATOM 701 N N . ARG A 1 94 ? 5.800 -3.513 -12.094 1.00 98.19 94 ARG A N 1
ATOM 702 C CA . ARG A 1 94 ? 6.024 -3.636 -13.543 1.00 98.19 94 ARG A CA 1
ATOM 703 C C . ARG A 1 94 ? 5.202 -4.777 -14.145 1.00 98.19 94 ARG A C 1
ATOM 705 O O . ARG A 1 94 ? 5.042 -4.824 -15.364 1.00 98.19 94 ARG A O 1
ATOM 712 N N . ASN A 1 95 ? 4.703 -5.696 -13.316 1.00 98.44 95 ASN A N 1
ATOM 713 C CA . ASN A 1 95 ? 3.865 -6.798 -13.765 1.00 98.44 95 ASN A CA 1
ATOM 714 C C . ASN A 1 95 ? 2.470 -6.303 -14.151 1.00 98.44 95 ASN A C 1
ATOM 716 O O . ASN A 1 95 ? 1.831 -5.553 -13.411 1.00 98.44 95 ASN A O 1
ATOM 720 N N . ALA A 1 96 ? 1.984 -6.795 -15.291 1.00 98.12 96 ALA A N 1
ATOM 721 C CA . ALA A 1 96 ? 0.672 -6.441 -15.813 1.00 98.12 96 ALA A CA 1
ATOM 722 C C . ALA A 1 96 ? -0.438 -6.755 -14.796 1.00 98.12 96 ALA A C 1
ATOM 724 O O . ALA A 1 96 ? -0.562 -7.885 -14.315 1.00 98.12 96 ALA A O 1
ATOM 725 N N . GLY A 1 97 ? -1.256 -5.753 -14.487 1.00 98.06 97 GLY A N 1
ATOM 726 C CA . GLY A 1 97 ? -2.344 -5.837 -13.516 1.00 98.06 97 GLY A CA 1
ATOM 727 C C . GLY A 1 97 ? -1.934 -5.606 -12.056 1.00 98.06 97 GLY A C 1
ATOM 728 O O . GLY A 1 97 ? -2.813 -5.589 -11.195 1.00 98.06 97 GLY A O 1
ATOM 729 N N . TYR A 1 98 ? -0.651 -5.412 -11.742 1.00 98.50 98 TYR A N 1
ATOM 730 C CA . TYR A 1 98 ? -0.173 -5.072 -10.392 1.00 98.50 98 TYR A CA 1
ATOM 731 C C . TYR A 1 98 ? 0.428 -3.666 -10.299 1.00 98.50 98 TYR A C 1
ATOM 733 O O . TYR A 1 98 ? 1.015 -3.307 -9.279 1.00 98.50 98 TYR A O 1
ATOM 741 N N . GLU A 1 99 ? 0.220 -2.827 -11.313 1.00 98.12 99 GLU A N 1
ATOM 742 C CA . GLU A 1 99 ? 0.763 -1.467 -11.402 1.00 98.12 99 GLU A CA 1
ATOM 743 C C . GLU A 1 99 ? 0.362 -0.594 -10.201 1.00 98.12 99 GLU A C 1
ATOM 745 O O . GLU A 1 99 ? 1.103 0.293 -9.786 1.00 98.12 99 GLU A O 1
ATOM 750 N N . ASN A 1 100 ? -0.802 -0.883 -9.615 1.00 98.50 100 ASN A N 1
ATOM 751 C CA . ASN A 1 100 ? -1.380 -0.163 -8.484 1.00 98.50 100 ASN A CA 1
ATOM 752 C C . ASN A 1 100 ? -1.113 -0.810 -7.115 1.00 98.50 100 ASN A C 1
ATOM 754 O O . ASN A 1 100 ? -1.646 -0.327 -6.114 1.00 98.50 100 ASN A O 1
ATOM 758 N N . GLU A 1 101 ? -0.356 -1.911 -7.027 1.00 98.56 101 GLU A N 1
ATOM 759 C CA . GLU A 1 101 ? -0.230 -2.640 -5.756 1.00 98.56 101 GLU A CA 1
ATOM 760 C C . GLU A 1 101 ? 0.440 -1.780 -4.670 1.00 98.56 101 GLU A C 1
ATOM 762 O O . GLU A 1 101 ? 0.001 -1.796 -3.524 1.00 98.56 101 GLU A O 1
ATOM 767 N N . THR A 1 102 ? 1.403 -0.925 -5.026 1.00 98.31 102 THR A N 1
ATOM 768 C CA . THR A 1 102 ? 2.042 0.015 -4.084 1.00 98.31 102 THR A CA 1
ATOM 769 C C . THR A 1 102 ? 1.074 1.035 -3.487 1.00 98.31 102 THR A C 1
ATOM 771 O O . THR A 1 102 ? 1.244 1.418 -2.333 1.00 98.31 102 THR A O 1
ATOM 774 N N . ASN A 1 103 ? 0.024 1.438 -4.211 1.00 98.50 103 ASN A N 1
ATOM 775 C CA . ASN A 1 103 ? -0.980 2.394 -3.721 1.00 98.50 103 ASN A CA 1
ATOM 776 C C . ASN A 1 103 ? -1.871 1.804 -2.614 1.00 98.50 103 ASN A C 1
ATOM 778 O O . ASN A 1 103 ? -2.625 2.523 -1.955 1.00 98.50 103 ASN A O 1
ATOM 782 N N . ARG A 1 104 ? -1.822 0.482 -2.421 1.00 98.62 104 ARG A N 1
ATOM 783 C CA . ARG A 1 104 ? -2.593 -0.251 -1.410 1.00 98.62 104 ARG A CA 1
ATOM 784 C C . ARG A 1 104 ? -1.837 -0.385 -0.082 1.00 98.62 104 ARG A C 1
ATOM 786 O O . ARG A 1 104 ? -2.357 -1.018 0.826 1.00 98.62 104 ARG A O 1
ATOM 793 N N . PHE A 1 105 ? -0.665 0.238 0.053 1.00 98.50 105 PHE A N 1
ATOM 794 C CA . PHE A 1 105 ? 0.149 0.245 1.274 1.00 98.50 105 PHE A CA 1
ATOM 795 C C . PHE A 1 105 ? 0.634 1.662 1.620 1.00 98.50 105 PHE A C 1
ATOM 797 O O . PHE A 1 105 ? 0.511 2.586 0.816 1.00 98.50 105 PHE A O 1
ATOM 804 N N . GLY A 1 106 ? 1.176 1.831 2.825 1.00 97.88 106 GLY A N 1
ATOM 805 C CA . GLY A 1 106 ? 1.525 3.135 3.396 1.00 97.88 106 GLY A CA 1
ATOM 806 C C . GLY A 1 106 ? 0.355 3.794 4.130 1.00 97.88 106 GLY A C 1
ATOM 807 O O . GLY A 1 106 ? 0.281 5.023 4.192 1.00 97.88 106 GLY A O 1
ATOM 808 N N . TRP A 1 107 ? -0.572 2.989 4.655 1.00 98.00 107 TRP A N 1
ATOM 809 C CA . TRP A 1 107 ? -1.776 3.452 5.344 1.00 98.00 107 TRP A CA 1
ATOM 810 C C . TRP A 1 107 ? -1.702 3.229 6.860 1.00 98.00 107 TRP A C 1
ATOM 812 O O . TRP A 1 107 ? -0.844 2.515 7.380 1.00 98.00 107 TRP A O 1
ATOM 822 N N . ILE A 1 108 ? -2.647 3.833 7.582 1.00 98.31 108 ILE A N 1
ATOM 823 C CA . ILE A 1 108 ? -2.976 3.409 8.944 1.00 98.31 108 ILE A CA 1
ATOM 824 C C . ILE A 1 108 ? -3.987 2.266 8.852 1.00 98.31 108 ILE A C 1
ATOM 826 O O . ILE A 1 108 ? -5.004 2.390 8.169 1.00 98.31 108 ILE A O 1
ATOM 830 N N . VAL A 1 109 ? -3.721 1.176 9.565 1.00 98.25 109 VAL A N 1
ATOM 831 C CA . VAL A 1 109 ? -4.595 0.004 9.655 1.00 98.25 109 VAL A CA 1
ATOM 832 C C . VAL A 1 109 ? -5.224 -0.041 11.040 1.00 98.25 109 VAL A C 1
ATOM 834 O O . VAL A 1 109 ? -4.512 -0.093 12.040 1.00 98.25 109 VAL A O 1
ATOM 837 N N . GLU A 1 110 ? -6.551 -0.032 11.100 1.00 98.31 110 GLU A N 1
ATOM 838 C CA . GLU A 1 110 ? -7.312 -0.216 12.337 1.00 98.31 110 GLU A CA 1
ATOM 839 C C . GLU A 1 110 ? -7.668 -1.697 12.531 1.00 98.31 110 GLU A C 1
ATOM 841 O O . GLU A 1 110 ? -8.063 -2.382 11.581 1.00 98.31 110 GLU A O 1
ATOM 846 N N . VAL A 1 111 ? -7.501 -2.189 13.760 1.00 95.12 111 VAL A N 1
ATOM 847 C CA . VAL A 1 111 ? -7.760 -3.570 14.193 1.00 95.12 111 VAL A CA 1
ATOM 848 C C . VAL A 1 111 ? -8.636 -3.588 15.435 1.00 95.12 111 VAL A C 1
ATOM 850 O O . VAL A 1 111 ? -8.372 -2.782 16.359 1.00 95.12 111 VAL A O 1
#

Secondary structure (DSSP, 8-state):
-----TT-EEE--STTTTSGGG-BTTBTTS-EEE---SEEEEEE-TTS-EEEEE-SGGGG-B----SHHHHHHT-BSSPPTT-GGGT-GGGBTTSTT-TTGGGG-S-EEE-

Sequence (111 aa):
NRRYLNNTVYNLTGPVAGSALVKTLADPSGRTIKGTLGNCSGGTTPWGTILSGEENFNGYFVSPGTSASDKRYGLTSSSTARKWELDDPRFDTRNAGYENETNRFGWIVEV

Foldseek 3Di:
DDDFAQQDKDFDDDDCAQPPLQFFPVRNSSTIHRGAAQFDDWDADPVGKIKTFHDPLLLQAAECCPDPVSVVSVHHNDQHPVNVCVVDVLRYLVDPRNVNSSVVYRDIDID

Radius of gyration: 14.1 Å; chains: 1; bounding box: 30×27×38 Å

pLDDT: mean 97.52, std 1.64, range [89.19, 98.81]